Protein AF-A0A927NM78-F1 (afdb_monomer_lite)

Secondary structure (DSSP, 8-state):
--SSHHHHHHHHHHTTT--HHHHHHHHHHHHHHHHHHHHHHHHHHHS---HHHHHHHTT--HHHHHHHHTTSS---HHHHHHHHHHHT--HHHHHTS---

Structure (mmCIF, N/CA/C/O backbone):
data_AF-A0A927NM78-F1
#
_entry.id   AF-A0A927NM78-F1
#
loop_
_atom_site.group_PDB
_atom_site.id
_atom_site.type_symbol
_atom_site.label_atom_id
_atom_site.label_alt_id
_atom_site.label_comp_id
_atom_site.label_asym_id
_atom_site.label_entity_id
_atom_site.label_seq_id
_atom_site.pdbx_PDB_ins_code
_atom_site.Cartn_x
_atom_site.Cartn_y
_atom_site.Cartn_z
_atom_site.occupancy
_atom_site.B_iso_or_equiv
_atom_site.auth_seq_id
_atom_site.auth_comp_id
_atom_site.auth_asym_id
_atom_site.auth_atom_id
_atom_site.pdbx_PDB_model_num
ATOM 1 N N . MET A 1 1 ? -4.907 23.561 -2.955 1.00 39.34 1 MET A N 1
ATOM 2 C CA . MET A 1 1 ? -4.695 23.283 -4.390 1.00 39.34 1 MET A CA 1
ATOM 3 C C . MET A 1 1 ? -3.236 22.892 -4.602 1.00 39.34 1 MET A C 1
ATOM 5 O O . MET A 1 1 ? -2.431 23.745 -4.937 1.00 39.34 1 MET A O 1
ATOM 9 N N . ARG A 1 2 ? -2.842 21.656 -4.264 1.00 38.09 2 ARG A N 1
ATOM 10 C CA . ARG A 1 2 ? -1.428 21.239 -4.276 1.00 38.09 2 ARG A CA 1
ATOM 11 C C . ARG A 1 2 ? -1.232 20.034 -5.199 1.00 38.09 2 ARG A C 1
ATOM 13 O O . ARG A 1 2 ? -1.898 19.026 -4.999 1.00 38.09 2 ARG A O 1
ATOM 20 N N . ASN A 1 3 ? -0.265 20.172 -6.110 1.00 45.62 3 ASN A N 1
ATOM 21 C CA . ASN A 1 3 ? 0.541 19.118 -6.747 1.00 45.62 3 ASN A CA 1
ATOM 22 C C . ASN A 1 3 ? 0.161 18.524 -8.119 1.00 45.62 3 ASN A C 1
ATOM 24 O O . ASN A 1 3 ? 0.730 17.500 -8.476 1.00 45.62 3 ASN A O 1
ATOM 28 N N . THR A 1 4 ? -0.657 19.162 -8.958 1.00 40.47 4 THR A N 1
ATOM 29 C CA . THR A 1 4 ? -0.709 18.783 -10.394 1.00 40.47 4 THR A CA 1
ATOM 30 C C . THR A 1 4 ? 0.440 19.391 -11.206 1.00 40.47 4 THR A C 1
ATOM 32 O O . THR A 1 4 ? 0.967 18.749 -12.108 1.00 40.47 4 THR A O 1
ATOM 35 N N . VAL A 1 5 ? 0.912 20.582 -10.824 1.00 45.75 5 VAL A N 1
ATOM 36 C CA . VAL A 1 5 ? 1.954 21.318 -11.564 1.00 45.75 5 VAL A CA 1
ATOM 37 C C . VAL A 1 5 ? 3.327 20.622 -11.504 1.00 45.75 5 VAL A C 1
ATOM 39 O O . VAL A 1 5 ? 4.077 20.655 -12.472 1.00 45.75 5 VAL A O 1
ATOM 42 N N . SER A 1 6 ? 3.664 19.923 -10.411 1.00 54.44 6 SER A N 1
ATOM 43 C CA . SER A 1 6 ? 4.964 19.234 -10.292 1.00 54.44 6 SER A CA 1
ATOM 44 C C . SER A 1 6 ? 5.098 17.988 -11.173 1.00 54.44 6 SER A C 1
ATOM 46 O O . SER A 1 6 ? 6.220 17.660 -11.541 1.00 54.44 6 SER A O 1
ATOM 48 N N . LEU A 1 7 ? 3.998 17.306 -11.518 1.00 52.25 7 LEU A N 1
ATOM 49 C CA . LEU A 1 7 ? 4.033 16.091 -12.348 1.00 52.25 7 LEU A CA 1
ATOM 50 C C . LEU A 1 7 ? 4.173 16.410 -13.843 1.00 52.25 7 LEU A C 1
ATOM 52 O O . LEU A 1 7 ? 4.842 15.679 -14.566 1.00 52.25 7 LEU A O 1
ATOM 56 N N . GLU A 1 8 ? 3.586 17.512 -14.316 1.00 53.09 8 GLU A N 1
ATOM 57 C CA . GLU A 1 8 ? 3.806 17.971 -15.694 1.00 53.09 8 GLU A CA 1
ATOM 58 C C . GLU A 1 8 ? 5.209 18.553 -15.883 1.00 53.09 8 GLU A C 1
ATOM 60 O O . GLU A 1 8 ? 5.844 18.312 -16.909 1.00 53.09 8 GLU A O 1
ATOM 65 N N . LEU A 1 9 ? 5.733 19.254 -14.871 1.00 55.31 9 LEU A N 1
ATOM 66 C CA . LEU A 1 9 ? 7.086 19.808 -14.911 1.00 55.31 9 LEU A CA 1
ATOM 67 C C . LEU A 1 9 ? 8.169 18.725 -14.892 1.00 55.31 9 LEU A C 1
ATOM 69 O O . LEU A 1 9 ? 9.157 18.865 -15.610 1.00 55.31 9 LEU A O 1
ATOM 73 N N . THR A 1 10 ? 7.988 17.624 -14.152 1.00 58.50 10 THR A N 1
ATOM 74 C CA . THR A 1 10 ? 8.891 16.471 -14.285 1.00 58.50 10 THR A CA 1
ATOM 75 C C . THR A 1 10 ? 8.781 15.864 -15.682 1.00 58.50 10 THR A C 1
ATOM 77 O O . THR A 1 10 ? 9.802 15.647 -16.328 1.00 58.50 10 THR A O 1
ATOM 80 N N . ARG A 1 11 ? 7.567 15.680 -16.214 1.00 57.66 11 ARG A N 1
ATOM 81 C CA . ARG A 1 11 ? 7.343 15.137 -17.567 1.00 57.66 11 ARG A CA 1
ATOM 82 C C . ARG A 1 11 ? 8.058 15.941 -18.661 1.00 57.66 11 ARG A C 1
ATOM 84 O O . ARG A 1 11 ? 8.666 15.355 -19.552 1.00 57.66 11 ARG A O 1
ATOM 91 N N . LEU A 1 12 ? 8.019 17.270 -18.568 1.00 57.56 12 LEU A N 1
ATOM 92 C CA . LEU A 1 12 ? 8.666 18.176 -19.521 1.00 57.56 12 LEU A CA 1
ATOM 93 C C . LEU A 1 12 ? 10.189 18.229 -19.333 1.00 57.56 12 LEU A C 1
ATOM 95 O O . LEU A 1 12 ? 10.915 18.166 -20.323 1.00 57.56 12 LEU A O 1
ATOM 99 N N . TYR A 1 13 ? 10.680 18.247 -18.089 1.00 56.19 13 TYR A N 1
ATOM 100 C CA . TYR A 1 13 ? 12.116 18.243 -17.778 1.00 56.19 13 TYR A CA 1
ATOM 101 C C . TYR A 1 13 ? 12.826 16.977 -18.290 1.00 56.19 13 TYR A C 1
ATOM 103 O O . TYR A 1 13 ? 13.906 17.055 -18.870 1.00 56.19 13 TYR A O 1
ATOM 111 N N . TYR A 1 14 ? 12.191 15.810 -18.158 1.00 54.25 14 TYR A N 1
ATOM 112 C CA . TYR A 1 14 ? 12.772 14.537 -18.597 1.00 54.25 14 TYR A CA 1
ATOM 113 C C . TYR A 1 14 ? 12.798 14.351 -20.127 1.00 54.25 14 TYR A C 1
ATOM 115 O O . TYR A 1 14 ? 13.651 13.620 -20.627 1.00 54.25 14 TYR A O 1
ATOM 123 N N . SER A 1 15 ? 11.931 15.036 -20.884 1.00 53.50 15 SER A N 1
ATOM 124 C CA . SER A 1 15 ? 11.902 14.955 -22.358 1.00 53.50 15 SER A CA 1
ATOM 125 C C . SER A 1 15 ? 13.071 15.650 -23.067 1.00 53.50 15 SER A C 1
ATOM 127 O O . SER A 1 15 ? 13.305 15.390 -24.243 1.00 53.50 15 SER A O 1
ATOM 129 N N . GLN A 1 16 ? 13.807 16.525 -22.374 1.00 53.91 16 GLN A N 1
ATOM 130 C CA . GLN A 1 16 ? 14.839 17.359 -22.997 1.00 53.91 16 GLN A CA 1
ATOM 131 C C . GLN A 1 16 ? 16.280 16.884 -22.746 1.00 53.91 16 GLN A C 1
ATOM 133 O O . GLN A 1 16 ? 17.181 17.416 -23.389 1.00 53.91 16 GLN A O 1
ATOM 138 N N . PHE A 1 17 ? 16.535 15.916 -21.849 1.00 57.19 17 PHE A N 1
ATOM 139 C CA . PHE A 1 17 ? 17.907 15.682 -21.356 1.00 57.19 17 PHE A CA 1
ATOM 140 C C . PHE A 1 17 ? 18.416 14.233 -21.275 1.00 57.19 17 PHE A C 1
ATOM 142 O O . PHE A 1 17 ? 19.563 14.035 -20.880 1.00 57.19 17 PHE A O 1
ATOM 149 N N . LEU A 1 18 ? 17.644 13.206 -21.638 1.00 50.22 18 LEU A N 1
ATOM 150 C CA . LEU A 1 18 ? 18.096 11.816 -21.472 1.00 50.22 18 LEU A CA 1
ATOM 151 C C . LEU A 1 18 ? 18.242 11.081 -22.807 1.00 50.22 18 LEU A C 1
ATOM 153 O O . LEU A 1 18 ? 17.320 11.028 -23.613 1.00 50.22 18 LEU A O 1
ATOM 157 N N . THR A 1 19 ? 19.418 10.488 -23.009 1.00 50.94 19 THR A N 1
ATOM 158 C CA . THR A 1 19 ? 19.742 9.611 -24.137 1.00 50.94 19 THR A CA 1
ATOM 159 C C . THR A 1 19 ? 18.843 8.366 -24.134 1.00 50.94 19 THR A C 1
ATOM 161 O O . THR A 1 19 ? 18.528 7.815 -23.075 1.00 50.94 19 THR A O 1
ATOM 164 N N . ASP A 1 20 ? 18.455 7.901 -25.327 1.00 53.81 20 ASP A N 1
ATOM 165 C CA . ASP A 1 20 ? 17.447 6.854 -25.604 1.00 53.81 20 ASP A CA 1
ATOM 166 C C . ASP A 1 20 ? 17.567 5.542 -24.794 1.00 53.81 20 ASP A C 1
ATOM 168 O O . ASP A 1 20 ? 16.612 4.766 -24.704 1.00 53.81 20 ASP A O 1
ATOM 172 N N . CYS A 1 21 ? 18.724 5.272 -24.183 1.00 47.09 21 CYS A N 1
ATOM 173 C CA . CYS A 1 21 ? 18.978 4.076 -23.380 1.00 47.09 21 CYS A CA 1
ATOM 174 C C . CYS A 1 21 ? 18.443 4.180 -21.934 1.00 47.09 21 CYS A C 1
ATOM 176 O O . CYS A 1 21 ? 17.948 3.193 -21.395 1.00 47.09 21 CYS A O 1
ATOM 178 N N . GLN A 1 22 ? 18.476 5.361 -21.300 1.00 44.22 22 GLN A N 1
ATOM 179 C CA . GLN A 1 22 ? 18.050 5.515 -19.895 1.00 44.22 22 GLN A CA 1
ATOM 180 C C . GLN A 1 22 ? 16.556 5.839 -19.731 1.00 44.22 22 GLN A C 1
ATOM 182 O O . GLN A 1 22 ? 15.968 5.538 -18.690 1.00 44.22 22 GLN A O 1
ATOM 187 N N . VAL A 1 23 ? 15.911 6.378 -20.772 1.00 54.62 23 VAL A N 1
ATOM 188 C CA . VAL A 1 23 ? 14.481 6.740 -20.752 1.00 54.62 23 VAL A CA 1
ATOM 189 C C . VAL A 1 23 ? 13.578 5.506 -20.655 1.00 54.62 23 VAL A C 1
ATOM 191 O O . VAL A 1 23 ? 12.599 5.525 -19.913 1.00 54.62 23 VAL A O 1
ATOM 194 N N . LYS A 1 24 ? 13.918 4.395 -21.327 1.00 52.09 24 LYS A N 1
ATOM 195 C CA . LYS A 1 24 ? 13.103 3.163 -21.287 1.00 52.09 24 LYS A CA 1
ATOM 196 C C . LYS A 1 24 ? 13.006 2.574 -19.879 1.00 52.09 24 LYS A C 1
ATOM 198 O O . LYS A 1 24 ? 11.919 2.193 -19.453 1.00 52.09 24 LYS A O 1
ATOM 203 N N . THR A 1 25 ? 14.111 2.562 -19.139 1.00 50.91 25 THR A N 1
ATOM 204 C CA . THR A 1 25 ? 14.160 2.034 -17.768 1.00 50.91 25 THR A CA 1
ATOM 205 C C . THR A 1 25 ? 13.367 2.910 -16.797 1.00 50.91 25 THR A C 1
ATOM 207 O O . THR A 1 25 ? 12.617 2.389 -15.972 1.00 50.91 25 THR A O 1
ATOM 210 N N . TYR A 1 26 ? 13.469 4.239 -16.926 1.00 58.00 26 TYR A N 1
ATOM 211 C CA . TYR A 1 26 ? 12.764 5.176 -16.045 1.00 58.00 26 TYR A CA 1
ATOM 212 C C . TYR A 1 26 ? 11.262 5.262 -16.355 1.00 58.00 26 TYR A C 1
ATOM 214 O O . TYR A 1 26 ? 10.449 5.324 -15.435 1.00 58.00 26 TYR A O 1
ATOM 222 N N . CYS A 1 27 ? 10.868 5.181 -17.631 1.00 52.50 27 CYS A N 1
ATOM 223 C CA . CYS A 1 27 ? 9.458 5.098 -18.014 1.00 52.50 27 CYS A CA 1
ATOM 224 C C . CYS A 1 27 ? 8.816 3.776 -17.580 1.00 52.50 27 CYS A C 1
ATOM 226 O O . CYS A 1 27 ? 7.672 3.791 -17.141 1.00 52.50 27 CYS A O 1
ATOM 228 N N . PHE A 1 28 ? 9.531 2.649 -17.660 1.00 61.78 28 PHE A N 1
ATOM 229 C CA . PHE A 1 28 ? 8.997 1.344 -17.263 1.00 61.78 28 PHE A CA 1
ATOM 230 C C . PHE A 1 28 ? 8.769 1.244 -15.748 1.00 61.78 28 PHE A C 1
ATOM 232 O O . PHE A 1 28 ? 7.674 0.893 -15.311 1.00 61.78 28 PHE A O 1
ATOM 239 N N . ALA A 1 29 ? 9.758 1.641 -14.939 1.00 60.47 29 ALA A N 1
ATOM 240 C CA . ALA A 1 29 ? 9.625 1.658 -13.482 1.00 60.47 29 ALA A CA 1
ATOM 241 C C . ALA A 1 29 ? 8.543 2.646 -13.002 1.00 60.47 29 ALA A C 1
ATOM 243 O O . ALA A 1 29 ? 7.801 2.337 -12.071 1.00 60.47 29 ALA A O 1
ATOM 244 N N . TYR A 1 30 ? 8.403 3.801 -13.668 1.00 62.22 30 TYR A N 1
ATOM 245 C CA . TYR A 1 30 ? 7.332 4.761 -13.381 1.00 62.22 30 TYR A CA 1
ATOM 246 C C . TYR A 1 30 ? 5.942 4.185 -13.692 1.00 62.22 30 TYR A C 1
ATOM 248 O O . TYR A 1 30 ? 5.007 4.394 -12.924 1.00 62.22 30 TYR A O 1
ATOM 256 N N . ASN A 1 31 ? 5.809 3.410 -14.773 1.00 64.12 31 ASN A N 1
ATOM 257 C CA . ASN A 1 31 ? 4.536 2.808 -15.175 1.00 64.12 31 ASN A CA 1
ATOM 258 C C . ASN A 1 31 ? 4.063 1.732 -14.179 1.00 64.12 31 ASN A C 1
ATOM 260 O O . ASN A 1 31 ? 2.905 1.733 -13.772 1.00 64.12 31 ASN A O 1
ATOM 264 N N . ILE A 1 32 ? 4.978 0.880 -13.699 1.00 67.25 32 ILE A N 1
ATOM 265 C CA . ILE A 1 32 ? 4.679 -0.132 -12.667 1.00 67.25 32 ILE A CA 1
ATOM 266 C C . ILE A 1 32 ? 4.182 0.531 -11.375 1.00 67.25 32 ILE A C 1
ATOM 268 O O . ILE A 1 32 ? 3.205 0.088 -10.774 1.00 67.25 32 ILE A O 1
ATOM 272 N N . TYR A 1 33 ? 4.828 1.621 -10.954 1.00 68.50 33 TYR A N 1
ATOM 273 C CA . TYR A 1 33 ? 4.488 2.302 -9.704 1.00 68.50 33 TYR A CA 1
ATOM 274 C C . TYR A 1 33 ? 3.128 3.014 -9.755 1.00 68.50 33 TYR A C 1
ATOM 276 O O . TYR A 1 33 ? 2.370 3.010 -8.777 1.00 68.50 33 TYR A O 1
ATOM 284 N N . MET A 1 34 ? 2.812 3.616 -10.906 1.00 72.44 34 MET A N 1
ATOM 285 C CA . MET A 1 34 ? 1.524 4.268 -11.141 1.00 72.44 34 MET A CA 1
ATOM 286 C C . MET A 1 34 ? 0.387 3.239 -11.206 1.00 72.44 34 MET A C 1
ATOM 288 O O . MET A 1 34 ? -0.609 3.405 -10.503 1.00 72.44 34 MET A O 1
ATOM 292 N N . ASN A 1 35 ? 0.582 2.127 -11.924 1.00 78.94 35 ASN A N 1
ATOM 293 C CA . ASN A 1 35 ? -0.414 1.056 -12.029 1.00 78.94 35 ASN A CA 1
ATOM 294 C C . ASN A 1 35 ? -0.707 0.385 -10.679 1.00 78.94 35 ASN A C 1
ATOM 296 O O . ASN A 1 35 ? -1.874 0.173 -10.345 1.00 78.94 35 ASN A O 1
ATOM 300 N N . PHE A 1 36 ? 0.322 0.111 -9.865 1.00 89.06 36 PHE A N 1
ATOM 301 C CA . PHE A 1 36 ? 0.121 -0.470 -8.533 1.00 89.06 36 PHE A CA 1
ATOM 302 C C . PHE A 1 36 ? -0.732 0.426 -7.642 1.00 89.06 36 PHE A C 1
ATOM 304 O O . PHE A 1 36 ? -1.683 -0.033 -7.014 1.00 89.06 36 PHE A O 1
ATOM 311 N N . THR A 1 37 ? -0.420 1.722 -7.601 1.00 89.25 37 THR A N 1
ATOM 312 C CA . THR A 1 37 ? -1.124 2.672 -6.734 1.00 89.25 37 THR A CA 1
ATOM 313 C C . THR A 1 37 ? -2.608 2.762 -7.098 1.00 89.25 37 THR A C 1
ATOM 315 O O . THR A 1 37 ? -3.465 2.808 -6.213 1.00 89.25 37 THR A O 1
ATOM 318 N N . GLU A 1 38 ? -2.931 2.777 -8.390 1.00 90.06 38 GLU A N 1
ATOM 319 C CA . GLU A 1 38 ? -4.310 2.849 -8.878 1.00 90.06 38 GLU A CA 1
ATOM 320 C C . GLU A 1 38 ? -5.099 1.582 -8.534 1.00 90.06 38 GLU A C 1
ATOM 322 O O . GLU A 1 38 ? -6.130 1.669 -7.857 1.00 90.06 38 GLU A O 1
ATOM 327 N N . ARG A 1 39 ? -4.571 0.409 -8.898 1.00 92.00 39 ARG A N 1
ATOM 328 C CA . ARG A 1 39 ? -5.231 -0.885 -8.663 1.00 92.00 39 ARG A CA 1
ATOM 329 C C . ARG A 1 39 ? -5.342 -1.214 -7.184 1.00 92.00 39 ARG A C 1
ATOM 331 O O . ARG A 1 39 ? -6.393 -1.642 -6.718 1.00 92.00 39 ARG A O 1
ATOM 338 N N . PHE A 1 40 ? -4.306 -0.926 -6.400 1.00 93.81 40 PHE A N 1
ATOM 339 C CA . PHE A 1 40 ? -4.358 -1.097 -4.953 1.00 93.81 40 PHE A CA 1
ATOM 340 C C . PHE A 1 40 ? -5.480 -0.256 -4.333 1.00 93.81 40 PHE A C 1
ATOM 342 O O . PHE A 1 40 ? -6.251 -0.743 -3.510 1.00 93.81 40 PHE A O 1
ATOM 349 N N . ASN A 1 41 ? -5.642 0.999 -4.761 1.00 92.50 41 ASN A N 1
ATOM 350 C CA . ASN A 1 41 ? -6.737 1.842 -4.283 1.00 92.50 41 ASN A CA 1
ATOM 351 C C . ASN A 1 41 ? -8.124 1.321 -4.692 1.00 92.50 41 ASN A C 1
ATOM 353 O O . ASN A 1 41 ? -9.067 1.480 -3.916 1.00 92.5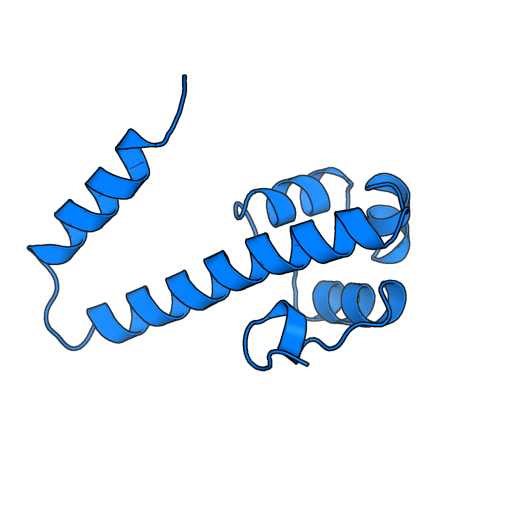0 41 ASN A O 1
ATOM 357 N N . GLU A 1 42 ? -8.265 0.735 -5.879 1.00 92.81 42 GLU A N 1
ATOM 358 C CA . GLU A 1 42 ? -9.506 0.099 -6.335 1.00 92.81 42 GLU A CA 1
ATOM 359 C C . GLU A 1 42 ? -9.871 -1.104 -5.460 1.00 92.81 42 GLU A C 1
ATOM 361 O O . GLU A 1 42 ? -10.958 -1.150 -4.881 1.00 92.81 42 GLU A O 1
ATOM 366 N N . VAL A 1 43 ? -8.919 -2.012 -5.262 1.00 93.31 43 VAL A N 1
ATOM 367 C CA . VAL A 1 43 ? -9.069 -3.187 -4.399 1.00 93.31 43 VAL A CA 1
ATOM 368 C C . VAL A 1 43 ? -9.499 -2.786 -2.992 1.00 93.31 43 VAL A C 1
ATOM 370 O O . VAL A 1 43 ? -10.449 -3.340 -2.437 1.00 93.31 43 VAL A O 1
ATOM 373 N N . LEU A 1 44 ? -8.851 -1.768 -2.421 1.00 91.56 44 LEU A N 1
ATOM 374 C CA . LEU A 1 44 ? -9.184 -1.302 -1.080 1.00 91.56 44 LEU A CA 1
ATOM 375 C C . LEU A 1 44 ? -10.584 -0.683 -0.980 1.00 91.56 44 LEU A C 1
ATOM 377 O O . LEU A 1 44 ? -11.195 -0.759 0.084 1.00 91.56 44 LEU A O 1
ATOM 381 N N . LYS A 1 45 ? -11.109 -0.084 -2.055 1.00 91.06 45 LYS A N 1
ATOM 382 C CA . LYS A 1 45 ? -12.495 0.412 -2.085 1.00 91.06 45 LYS A CA 1
ATOM 383 C C . LYS A 1 45 ? -13.501 -0.736 -2.120 1.00 91.06 45 LYS A C 1
ATOM 385 O O . LYS A 1 45 ? -14.539 -0.635 -1.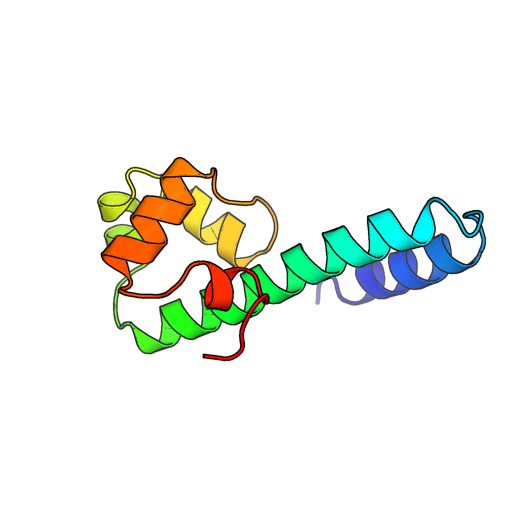474 1.00 91.06 45 LYS A O 1
ATOM 390 N N . ASN A 1 46 ? -13.178 -1.813 -2.832 1.00 90.06 46 ASN A N 1
ATOM 391 C CA . ASN A 1 46 ? -14.086 -2.938 -3.048 1.00 90.06 46 ASN A CA 1
ATOM 392 C C . ASN A 1 46 ? -14.070 -3.953 -1.894 1.00 90.06 46 ASN A C 1
ATOM 394 O O . ASN A 1 46 ? -15.068 -4.625 -1.657 1.00 90.06 46 ASN A O 1
ATOM 398 N N . CYS A 1 47 ? -12.970 -4.050 -1.141 1.00 89.00 47 CYS A N 1
ATOM 399 C CA . CYS A 1 47 ? -12.823 -5.061 -0.090 1.00 89.00 47 CYS A CA 1
ATOM 400 C C . CYS A 1 47 ? -13.631 -4.786 1.193 1.00 89.00 47 CYS A C 1
ATOM 402 O O . CYS A 1 47 ? -13.751 -5.677 2.030 1.00 89.00 47 CYS A O 1
ATOM 404 N N . GLY A 1 48 ? -14.132 -3.560 1.397 1.00 90.06 48 GLY A N 1
ATOM 405 C CA . GLY A 1 48 ? -14.885 -3.170 2.600 1.00 90.06 48 GLY A CA 1
ATOM 406 C C . GLY A 1 48 ? -14.085 -3.152 3.915 1.00 90.06 48 GLY A C 1
ATOM 407 O O . GLY A 1 48 ? -14.651 -2.842 4.960 1.00 90.06 48 GLY A O 1
ATOM 408 N N . LYS A 1 49 ? -12.780 -3.453 3.880 1.00 91.25 49 LYS A N 1
ATOM 409 C CA . LYS A 1 49 ? -11.890 -3.519 5.049 1.00 91.25 49 LYS A CA 1
ATOM 410 C C . LYS A 1 49 ? -11.280 -2.148 5.354 1.00 91.25 49 LYS A C 1
ATOM 412 O O . LYS A 1 49 ? -10.940 -1.374 4.455 1.00 91.25 49 LYS A O 1
ATOM 417 N N . SER A 1 50 ? -11.087 -1.836 6.632 1.00 93.81 50 SER A N 1
ATOM 418 C CA . SER A 1 50 ? -10.396 -0.615 7.043 1.00 93.81 50 SER A CA 1
ATOM 419 C C . SER A 1 50 ? -8.882 -0.725 6.839 1.00 93.81 50 SER A C 1
ATOM 421 O O . SER A 1 50 ? -8.281 -1.796 6.895 1.00 93.81 50 SER A O 1
ATOM 423 N N . GLN A 1 51 ? -8.219 0.424 6.672 1.00 93.00 51 GLN A N 1
ATOM 424 C CA . GLN A 1 51 ? -6.756 0.478 6.531 1.00 93.00 51 GLN A CA 1
ATOM 425 C C . GLN A 1 51 ? -6.017 -0.105 7.741 1.00 93.00 51 GLN A C 1
ATOM 427 O O . GLN A 1 51 ? -4.892 -0.564 7.595 1.00 93.00 51 GLN A O 1
ATOM 432 N N . VAL A 1 52 ? -6.626 -0.044 8.928 1.00 95.38 52 VAL A N 1
ATOM 433 C CA . VAL A 1 52 ? -6.039 -0.587 10.158 1.00 95.38 52 VAL A CA 1
ATOM 434 C C . VAL A 1 52 ? -6.114 -2.110 10.150 1.00 95.38 52 VAL A C 1
ATOM 436 O O . VAL A 1 52 ? -5.127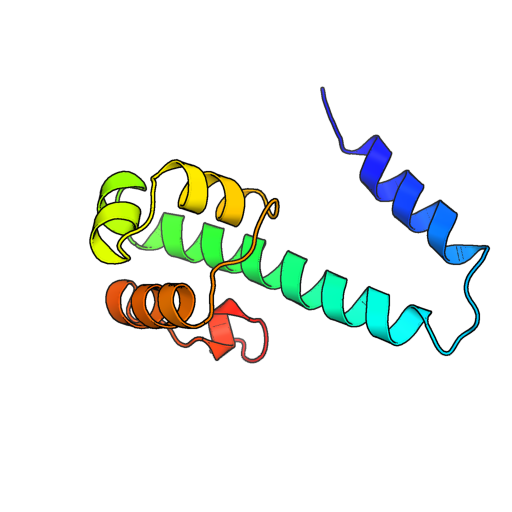 -2.753 10.482 1.00 95.38 52 VAL A O 1
ATOM 439 N N . GLU A 1 53 ? -7.237 -2.685 9.715 1.00 95.12 53 GLU A N 1
ATOM 440 C CA . GLU A 1 53 ? -7.389 -4.140 9.590 1.00 95.12 53 GLU A CA 1
ATOM 441 C C . GLU A 1 53 ? -6.386 -4.724 8.597 1.00 95.12 53 GLU A C 1
ATOM 443 O O . GLU A 1 53 ? -5.694 -5.683 8.923 1.00 95.12 53 GLU A O 1
ATOM 448 N N . ILE A 1 54 ? -6.235 -4.088 7.433 1.00 95.19 54 ILE A N 1
ATOM 449 C CA . ILE A 1 54 ? -5.263 -4.512 6.417 1.00 95.19 54 ILE A CA 1
ATOM 450 C C . ILE A 1 54 ? -3.836 -4.395 6.951 1.00 95.19 54 ILE A C 1
ATOM 452 O O . ILE A 1 54 ? -3.052 -5.323 6.805 1.00 95.19 54 ILE A O 1
ATOM 456 N N . ALA A 1 55 ? -3.502 -3.270 7.592 1.00 95.75 55 ALA A N 1
ATOM 457 C CA . ALA A 1 55 ? -2.174 -3.052 8.156 1.00 95.75 55 ALA A CA 1
ATOM 458 C C . ALA A 1 55 ? -1.813 -4.122 9.197 1.00 95.75 55 ALA A C 1
ATOM 460 O O . ALA A 1 55 ? -0.718 -4.677 9.153 1.00 95.75 55 ALA A O 1
ATOM 461 N N . ASN A 1 56 ? -2.757 -4.448 10.083 1.00 96.12 56 ASN A N 1
ATOM 462 C CA . ASN A 1 56 ? -2.575 -5.477 11.099 1.00 96.12 56 ASN A CA 1
ATOM 463 C C . ASN A 1 56 ? -2.422 -6.873 10.483 1.00 96.12 56 ASN A C 1
ATOM 465 O O . ASN A 1 56 ? -1.585 -7.639 10.952 1.00 96.12 56 ASN A O 1
ATOM 469 N N . ALA A 1 57 ? -3.199 -7.186 9.441 1.00 94.19 57 ALA A N 1
ATOM 470 C CA . ALA A 1 57 ? -3.139 -8.475 8.758 1.00 94.19 57 ALA A CA 1
ATOM 471 C C . ALA A 1 57 ? -1.791 -8.715 8.066 1.00 94.19 57 ALA A C 1
ATOM 473 O O . ALA A 1 57 ? -1.297 -9.832 8.088 1.00 94.19 57 ALA A O 1
ATOM 474 N N . VAL A 1 58 ? -1.181 -7.668 7.500 1.00 95.19 58 VAL A N 1
ATOM 475 C CA . VAL A 1 58 ? 0.107 -7.772 6.786 1.00 95.19 58 VAL A CA 1
ATOM 476 C C . VAL A 1 58 ? 1.304 -7.309 7.618 1.00 95.19 58 VAL A C 1
ATOM 478 O O . VAL A 1 58 ? 2.383 -7.067 7.083 1.00 95.19 58 VAL A O 1
ATOM 481 N N . HIS A 1 59 ? 1.115 -7.164 8.933 1.00 95.12 59 HIS A N 1
ATOM 482 C CA . HIS A 1 59 ? 2.153 -6.800 9.903 1.00 95.12 59 HIS A CA 1
ATOM 483 C C . HIS A 1 59 ? 2.899 -5.487 9.601 1.00 95.12 59 HIS A C 1
ATOM 485 O O . HIS A 1 59 ? 4.083 -5.338 9.906 1.00 95.12 59 HIS A O 1
ATOM 491 N N . VAL A 1 60 ? 2.199 -4.494 9.046 1.00 96.00 60 VAL A N 1
ATOM 492 C CA . VAL A 1 60 ? 2.741 -3.151 8.792 1.00 96.00 60 VAL A CA 1
ATOM 493 C C . VAL A 1 60 ? 1.997 -2.087 9.584 1.00 96.00 60 VAL A C 1
ATOM 495 O O . VAL A 1 60 ? 0.926 -2.301 10.145 1.00 96.00 60 VAL A O 1
ATOM 498 N N . THR A 1 61 ? 2.551 -0.878 9.616 1.00 96.44 61 THR A N 1
ATOM 499 C CA . THR A 1 61 ? 1.840 0.252 10.217 1.00 96.44 61 THR A CA 1
ATOM 500 C C . THR A 1 61 ? 0.749 0.773 9.277 1.00 96.44 61 THR A C 1
ATOM 502 O O . THR A 1 61 ? 0.883 0.746 8.052 1.00 96.44 61 THR A O 1
ATOM 505 N N . LYS A 1 62 ? -0.312 1.367 9.835 1.00 96.19 62 LYS A N 1
ATOM 506 C CA . LYS A 1 62 ? -1.331 2.102 9.055 1.00 96.19 62 LYS A CA 1
ATOM 507 C C . LYS A 1 62 ? -0.708 3.165 8.132 1.00 96.19 62 LYS A C 1
ATOM 509 O O . LYS A 1 62 ? -1.236 3.452 7.053 1.00 96.19 62 LYS A O 1
ATOM 514 N N . GLN A 1 63 ? 0.405 3.762 8.562 1.00 95.69 63 GLN A N 1
ATOM 515 C CA . GLN A 1 63 ? 1.130 4.757 7.781 1.00 95.69 63 GLN A CA 1
ATOM 516 C C . GLN A 1 63 ? 1.703 4.146 6.496 1.00 95.69 63 GLN A C 1
ATOM 518 O O . GLN A 1 63 ? 1.528 4.744 5.439 1.00 95.69 63 GLN A O 1
ATOM 523 N N . CYS A 1 64 ? 2.249 2.925 6.552 1.00 95.06 64 CYS A N 1
ATOM 524 C CA . CYS A 1 64 ? 2.709 2.193 5.367 1.00 95.06 64 CYS A CA 1
ATOM 525 C C 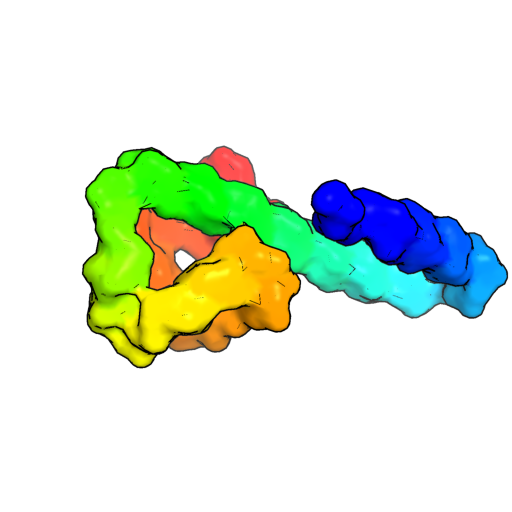. CYS A 1 64 ? 1.585 2.037 4.333 1.00 95.06 64 CYS A C 1
ATOM 527 O O . CYS A 1 64 ? 1.763 2.422 3.183 1.00 95.06 64 CYS A O 1
ATOM 529 N N . ILE A 1 65 ? 0.390 1.600 4.751 1.00 95.44 65 ILE A N 1
ATOM 530 C CA . ILE A 1 65 ? -0.775 1.495 3.852 1.00 95.44 65 ILE A CA 1
ATOM 531 C C . ILE A 1 65 ? -1.139 2.858 3.247 1.00 95.44 65 ILE A C 1
ATOM 533 O O . ILE A 1 65 ? -1.446 2.963 2.062 1.00 95.44 65 ILE A O 1
ATOM 537 N N . THR A 1 66 ? -1.084 3.929 4.042 1.00 94.31 66 THR A N 1
ATOM 538 C CA . THR A 1 66 ? -1.339 5.293 3.552 1.00 94.31 66 THR A CA 1
ATOM 539 C C . THR A 1 66 ? -0.307 5.733 2.514 1.00 94.31 66 THR A C 1
ATOM 541 O O . THR A 1 66 ? -0.666 6.423 1.558 1.00 94.31 66 THR A O 1
ATOM 544 N N . ASP A 1 67 ? 0.955 5.359 2.697 1.00 93.12 67 ASP A N 1
ATOM 545 C CA . ASP A 1 67 ? 2.042 5.705 1.789 1.00 93.12 67 ASP A CA 1
ATOM 546 C C . ASP A 1 67 ? 1.982 4.891 0.491 1.00 93.12 67 ASP A C 1
ATOM 548 O O . ASP A 1 67 ? 2.157 5.482 -0.576 1.00 93.12 67 ASP A O 1
ATOM 552 N N . TYR A 1 68 ? 1.590 3.613 0.553 1.00 93.56 68 TYR A N 1
ATOM 553 C CA . TYR A 1 68 ? 1.313 2.776 -0.623 1.00 93.56 68 TYR A CA 1
ATOM 554 C C . TYR A 1 68 ? 0.192 3.371 -1.477 1.00 93.56 68 TYR A C 1
ATOM 556 O O . TYR A 1 68 ? 0.348 3.570 -2.677 1.00 93.56 68 TYR A O 1
ATOM 564 N N . LYS A 1 69 ? -0.915 3.786 -0.847 1.00 91.62 69 LYS A N 1
ATOM 565 C CA . LYS A 1 69 ? -2.041 4.441 -1.538 1.00 91.62 69 LYS A CA 1
ATOM 566 C C . LYS A 1 69 ? -1.675 5.762 -2.214 1.00 91.62 69 LYS A C 1
ATOM 568 O O . LYS A 1 69 ? -2.393 6.202 -3.109 1.00 91.62 69 LYS A O 1
ATOM 573 N N . LYS A 1 70 ? -0.626 6.434 -1.732 1.00 88.06 70 LYS A N 1
ATOM 574 C CA . LYS A 1 70 ? -0.139 7.720 -2.252 1.00 88.06 70 LYS A CA 1
ATOM 575 C C . LYS A 1 70 ? 1.029 7.560 -3.226 1.00 88.06 70 LYS A C 1
ATOM 577 O O . LYS A 1 70 ? 1.525 8.582 -3.691 1.00 88.06 70 LYS A O 1
ATOM 582 N N . GLY A 1 71 ? 1.502 6.336 -3.470 1.00 86.94 71 GLY A N 1
ATOM 583 C CA . GLY A 1 71 ? 2.704 6.088 -4.262 1.00 86.94 71 GLY A CA 1
ATOM 584 C C . GLY A 1 71 ? 3.965 6.720 -3.657 1.00 86.94 71 GLY A C 1
ATOM 585 O O . GLY A 1 71 ? 4.859 7.136 -4.387 1.00 86.94 71 GLY A O 1
ATOM 586 N N . LYS A 1 72 ? 4.036 6.859 -2.327 1.00 86.62 72 LYS A N 1
ATOM 587 C CA . LYS A 1 72 ? 5.231 7.381 -1.635 1.00 86.62 72 LYS A CA 1
ATOM 588 C C . LYS A 1 72 ? 6.256 6.297 -1.320 1.00 86.62 72 LYS A C 1
ATOM 590 O O . LYS A 1 72 ? 7.437 6.597 -1.174 1.00 86.62 72 LYS A O 1
ATOM 595 N N . SER A 1 73 ? 5.785 5.071 -1.144 1.00 87.75 73 SER A N 1
ATOM 596 C CA . SER A 1 73 ? 6.593 3.889 -0.882 1.00 87.75 73 SER A CA 1
ATOM 597 C C . SER A 1 73 ? 5.925 2.674 -1.522 1.00 87.75 73 SER A C 1
ATOM 599 O O . SER A 1 73 ? 4.736 2.707 -1.844 1.00 87.75 73 SER A O 1
ATOM 601 N N . ALA A 1 74 ? 6.710 1.621 -1.732 1.00 87.62 74 ALA A N 1
ATOM 602 C CA . ALA A 1 74 ? 6.242 0.345 -2.248 1.00 87.62 74 ALA A CA 1
ATOM 603 C C . ALA A 1 74 ? 6.315 -0.699 -1.127 1.00 87.62 74 ALA A C 1
ATOM 605 O O . ALA A 1 74 ? 7.173 -0.575 -0.242 1.00 87.62 74 ALA A O 1
ATOM 606 N N . PRO A 1 75 ? 5.432 -1.709 -1.136 1.00 91.88 75 PRO A N 1
ATOM 607 C CA . PRO A 1 75 ? 5.562 -2.841 -0.231 1.00 91.88 75 PRO A CA 1
ATOM 608 C C . PRO A 1 75 ? 6.855 -3.617 -0.514 1.00 91.88 75 PRO A C 1
ATOM 610 O O . PRO A 1 75 ? 7.341 -3.648 -1.647 1.00 91.88 75 PRO A O 1
ATOM 613 N N . SER A 1 76 ? 7.409 -4.261 0.516 1.00 93.75 76 SER A N 1
ATOM 614 C CA . SER A 1 76 ? 8.420 -5.302 0.305 1.00 93.75 76 SER A CA 1
ATOM 615 C C . SER A 1 76 ? 7.776 -6.519 -0.371 1.00 93.75 76 SER A C 1
ATOM 617 O O . SER A 1 76 ? 6.550 -6.635 -0.410 1.00 93.75 76 SER A O 1
ATOM 619 N N . ILE A 1 77 ? 8.588 -7.450 -0.877 1.00 93.81 77 ILE A N 1
ATOM 620 C CA . ILE A 1 77 ? 8.079 -8.698 -1.472 1.00 93.81 77 ILE A CA 1
ATOM 621 C C . ILE A 1 77 ? 7.245 -9.488 -0.450 1.00 93.81 77 ILE A C 1
ATOM 623 O O . ILE A 1 77 ? 6.177 -9.986 -0.789 1.00 93.81 77 ILE A O 1
ATOM 627 N N . GLU A 1 78 ? 7.688 -9.536 0.807 1.00 95.31 78 GLU A N 1
ATOM 628 C CA . GLU A 1 78 ? 6.967 -10.190 1.907 1.00 95.31 78 GLU A CA 1
ATOM 629 C C . GLU A 1 78 ? 5.613 -9.519 2.169 1.00 95.31 78 GLU A C 1
ATOM 631 O O . GLU A 1 78 ? 4.582 -10.182 2.173 1.00 95.31 78 GLU A O 1
ATOM 636 N N . THR A 1 79 ? 5.580 -8.188 2.300 1.00 95.12 79 THR A N 1
ATOM 637 C CA . THR A 1 79 ? 4.320 -7.454 2.495 1.00 95.12 79 THR A CA 1
ATOM 638 C C . THR A 1 79 ? 3.386 -7.604 1.297 1.00 95.12 79 THR A C 1
ATOM 640 O O . THR A 1 79 ? 2.175 -7.695 1.474 1.00 95.12 79 THR A O 1
ATOM 643 N N . LEU A 1 80 ? 3.923 -7.625 0.075 1.00 94.75 80 LEU A N 1
ATOM 644 C CA . LEU A 1 80 ? 3.132 -7.838 -1.132 1.00 94.75 80 LEU A CA 1
ATOM 645 C C . LEU A 1 80 ? 2.492 -9.230 -1.132 1.00 94.75 80 LEU A C 1
ATOM 647 O O . LEU A 1 80 ? 1.310 -9.342 -1.444 1.00 94.75 80 LEU A O 1
ATOM 651 N N . TYR A 1 81 ? 3.244 -10.264 -0.755 1.00 95.44 81 TYR A N 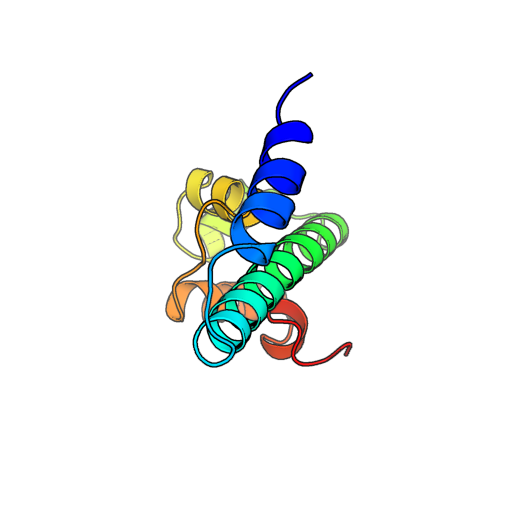1
ATOM 652 C CA . TYR A 1 81 ? 2.736 -11.627 -0.624 1.00 95.44 81 TYR A CA 1
ATOM 653 C C . TYR A 1 81 ? 1.584 -11.706 0.389 1.00 95.44 81 TYR A C 1
ATOM 655 O O . TYR A 1 81 ? 0.502 -12.184 0.049 1.00 95.44 81 TYR A O 1
ATOM 663 N N . GLU A 1 82 ? 1.767 -11.139 1.584 1.00 96.19 82 GLU A N 1
ATOM 664 C CA . GLU A 1 82 ? 0.721 -11.087 2.616 1.00 96.19 82 GLU A CA 1
ATOM 665 C C . GLU A 1 82 ? -0.514 -10.295 2.156 1.00 96.19 82 GLU A C 1
ATOM 667 O O . GLU A 1 82 ? -1.651 -10.699 2.399 1.00 96.19 82 GLU A O 1
ATOM 672 N N . LEU A 1 83 ? -0.317 -9.186 1.431 1.00 95.31 83 LEU A N 1
ATOM 673 C CA . LEU A 1 83 ? -1.415 -8.419 0.834 1.00 95.31 83 LEU A CA 1
ATOM 674 C C . LEU A 1 83 ? -2.203 -9.253 -0.179 1.00 95.31 83 LEU A C 1
ATOM 676 O O . LEU A 1 83 ? -3.431 -9.212 -0.157 1.00 95.31 83 LEU A O 1
ATOM 680 N N . CYS A 1 84 ? -1.519 -10.002 -1.047 1.00 94.81 84 CYS A N 1
ATOM 681 C CA . CYS A 1 84 ? -2.159 -10.858 -2.047 1.00 94.81 84 CYS A CA 1
ATOM 682 C C . CYS A 1 84 ? -2.992 -11.960 -1.385 1.00 94.81 84 CYS A C 1
ATOM 684 O O . CYS A 1 84 ? -4.141 -12.171 -1.769 1.00 94.81 84 CYS A O 1
ATOM 686 N N . LEU A 1 85 ? -2.454 -12.606 -0.345 1.00 94.81 85 LEU A N 1
ATOM 687 C CA . LEU A 1 85 ? -3.179 -13.619 0.422 1.00 94.81 85 LEU A CA 1
ATOM 688 C C . LEU A 1 85 ? -4.392 -13.035 1.149 1.00 94.81 85 LEU A C 1
ATOM 690 O O . LEU A 1 85 ? -5.489 -13.576 1.063 1.00 94.81 85 LEU A O 1
ATOM 694 N N . TYR A 1 86 ? -4.215 -11.916 1.852 1.00 94.88 86 TYR A N 1
ATOM 695 C CA . TYR A 1 86 ? -5.270 -11.326 2.675 1.00 94.88 86 TYR A CA 1
ATOM 696 C C . TYR A 1 86 ? -6.397 -10.669 1.862 1.00 94.88 86 TYR A C 1
ATOM 698 O O . TYR A 1 86 ? -7.546 -10.577 2.318 1.00 94.88 86 TYR A O 1
ATOM 706 N N . LEU A 1 87 ? -6.067 -10.150 0.679 1.00 92.44 87 LEU A N 1
ATOM 707 C CA . LEU A 1 87 ? -7.022 -9.529 -0.237 1.00 92.44 87 LEU A CA 1
ATOM 708 C C . LEU A 1 87 ? -7.553 -10.510 -1.291 1.00 92.44 87 LEU A C 1
ATOM 710 O O . LEU A 1 87 ? -8.441 -10.116 -2.038 1.00 92.44 87 LEU A O 1
ATOM 714 N N . GLU A 1 88 ? -7.052 -11.752 -1.313 1.00 93.12 88 GLU A N 1
ATOM 715 C CA . GLU A 1 88 ? -7.404 -12.814 -2.269 1.00 93.12 88 GLU A CA 1
ATOM 716 C C . GLU A 1 88 ? -7.231 -12.384 -3.737 1.00 93.12 88 GLU A C 1
ATOM 718 O O . GLU A 1 88 ? -8.091 -12.614 -4.586 1.00 93.12 88 GLU A O 1
ATOM 723 N N . ILE A 1 89 ? -6.112 -11.720 -4.042 1.00 92.06 89 ILE A N 1
ATOM 724 C CA . ILE A 1 89 ? -5.833 -11.124 -5.358 1.00 92.06 89 ILE A CA 1
ATOM 725 C C . ILE A 1 89 ? -4.451 -11.536 -5.854 1.00 92.06 89 ILE A C 1
ATOM 727 O O . ILE A 1 89 ? -3.508 -11.650 -5.074 1.00 92.06 89 ILE A O 1
ATOM 731 N N . SER A 1 90 ? -4.320 -11.721 -7.170 1.00 93.19 90 SER A N 1
ATOM 732 C CA . SER A 1 90 ? -3.035 -12.016 -7.804 1.00 93.19 90 SER A CA 1
ATOM 733 C C . SER A 1 90 ? -2.079 -10.820 -7.750 1.00 93.19 90 SER A C 1
ATOM 735 O O . SER A 1 90 ? -2.458 -9.674 -8.019 1.00 93.19 90 SER A O 1
ATOM 737 N N . SER A 1 91 ? -0.799 -11.097 -7.495 1.00 91.69 91 SER A N 1
ATOM 738 C CA . SER A 1 91 ? 0.272 -10.110 -7.642 1.00 91.69 91 SER A CA 1
ATOM 739 C C . SER A 1 91 ? 0.332 -9.538 -9.056 1.00 91.69 91 SER A C 1
ATOM 741 O O . SER A 1 91 ? 0.664 -8.369 -9.222 1.00 91.69 91 SER A O 1
ATOM 743 N N . ASP A 1 92 ? -0.031 -10.330 -10.067 1.00 90.69 92 ASP A N 1
ATOM 744 C CA . ASP A 1 92 ? 0.007 -9.917 -11.470 1.00 90.69 92 ASP A CA 1
ATOM 745 C C . ASP A 1 92 ? -0.993 -8.795 -11.744 1.00 90.69 92 ASP A C 1
ATOM 747 O O . ASP A 1 92 ? -0.667 -7.816 -12.421 1.00 90.69 92 ASP A O 1
ATOM 751 N N . TYR A 1 93 ? -2.182 -8.889 -11.143 1.00 91.00 93 TYR A N 1
ATOM 752 C CA . TYR A 1 93 ? -3.164 -7.817 -11.186 1.00 91.00 93 TYR A CA 1
ATOM 753 C C . TYR A 1 93 ? -2.647 -6.589 -10.434 1.00 91.00 93 TYR A C 1
ATOM 755 O O . TYR A 1 93 ? -2.637 -5.497 -10.994 1.00 91.00 93 TYR A O 1
ATOM 763 N N . LEU A 1 94 ? -2.138 -6.732 -9.207 1.00 89.50 94 LEU A N 1
ATOM 764 C CA . LEU A 1 94 ? -1.634 -5.579 -8.449 1.00 89.50 94 LEU A CA 1
ATOM 765 C C . LEU A 1 94 ? -0.460 -4.868 -9.138 1.00 89.50 94 LEU A C 1
ATOM 767 O O . LEU A 1 94 ? -0.367 -3.649 -9.057 1.00 89.50 94 LEU A O 1
ATOM 771 N N . LEU A 1 95 ? 0.420 -5.593 -9.828 1.00 89.00 95 LEU A N 1
ATOM 772 C CA . LEU A 1 95 ? 1.608 -5.032 -10.481 1.00 89.00 95 LEU A CA 1
ATOM 773 C C . LEU A 1 95 ? 1.362 -4.539 -11.915 1.00 89.00 95 LEU A C 1
ATOM 775 O O . LEU A 1 95 ? 2.257 -3.936 -12.508 1.00 89.00 95 LEU A O 1
ATOM 779 N N . GLY A 1 96 ? 0.174 -4.766 -12.481 1.00 86.00 96 GLY A N 1
ATOM 780 C CA . GLY A 1 96 ? 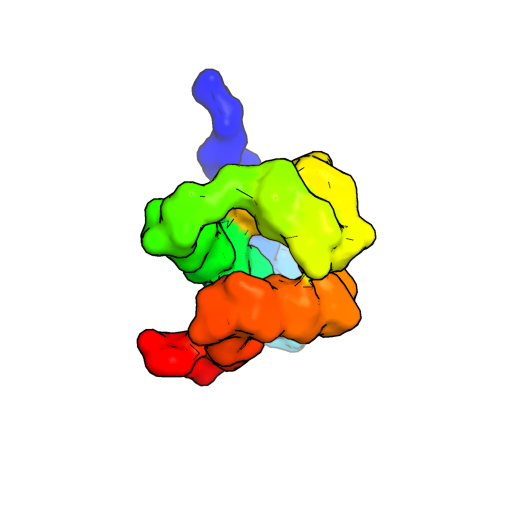-0.119 -4.376 -13.863 1.00 86.00 96 GLY A CA 1
ATOM 781 C C . GLY A 1 96 ? 0.422 -5.338 -14.923 1.00 86.00 96 GLY A C 1
ATOM 782 O O . GLY A 1 96 ? 0.602 -4.926 -16.065 1.00 86.00 96 GLY A O 1
ATOM 783 N N . LEU A 1 97 ? 0.710 -6.591 -14.556 1.00 85.38 97 LEU A N 1
ATOM 784 C CA . LEU A 1 97 ? 1.155 -7.646 -15.478 1.00 85.38 97 LEU A CA 1
ATOM 785 C C . LEU A 1 97 ? -0.024 -8.338 -16.185 1.00 85.38 97 LEU A C 1
ATOM 787 O O . LEU A 1 97 ? 0.158 -8.919 -17.252 1.00 85.38 97 LEU A O 1
ATOM 791 N N . SER A 1 98 ? -1.217 -8.267 -15.589 1.00 83.19 98 SER A N 1
ATOM 792 C CA . SER A 1 98 ? -2.455 -8.899 -16.055 1.00 83.19 98 SER A CA 1
ATOM 793 C C . SER A 1 98 ? -3.668 -8.025 -15.729 1.00 83.19 98 SER A C 1
ATOM 795 O O . SER A 1 98 ? -3.666 -7.362 -14.698 1.00 83.19 98 SER A O 1
ATOM 797 N N . ASP A 1 99 ? -4.715 -8.037 -16.557 1.00 78.00 99 ASP A N 1
ATOM 798 C CA . ASP A 1 99 ? -6.007 -7.381 -16.263 1.00 78.00 99 ASP A CA 1
ATOM 799 C C . ASP A 1 99 ? -7.024 -8.311 -15.574 1.00 78.00 99 ASP A C 1
ATOM 801 O O . ASP A 1 99 ? -8.153 -7.902 -15.304 1.00 78.00 99 ASP A O 1
ATOM 805 N N . TYR A 1 100 ? -6.621 -9.552 -15.298 1.00 60.03 100 TYR A N 1
ATOM 806 C CA . TYR A 1 100 ? -7.408 -10.615 -14.671 1.00 60.03 100 TYR A CA 1
ATOM 807 C C . TYR A 1 100 ? -6.712 -11.178 -13.431 1.00 60.03 100 TYR A C 1
ATOM 809 O O . TYR A 1 100 ? -5.456 -11.130 -13.381 1.00 60.03 100 TYR A O 1
#

pLDDT: mean 78.84, std 18.76, range [38.09, 96.44]

Radius of gyration: 15.62 Å; chains: 1; bounding box: 35×37×37 Å

Sequence (100 aa):
MRNTVSLELTRLYYSQFLTDCQVKTYCFAYNIYMNFTERFNEVLKNCGKSQVEIANAVHVTKQCITDYKKGKSAPSIETLYELCLYLEISSDYLLGLSDY

Foldseek 3Di:
DDDPVVVVVVVVVVVPDDDPPVVVVVVVVVVQLVQLLVLLVVLVVPQPDDLCRLCVQLVHDSVVSVCSNVSNDDDDPSSLVSSCVVSVHDPCNNRVVDVD